Protein AF-A0A2G2FYM6-F1 (afdb_monomer_lite)

Sequence (67 aa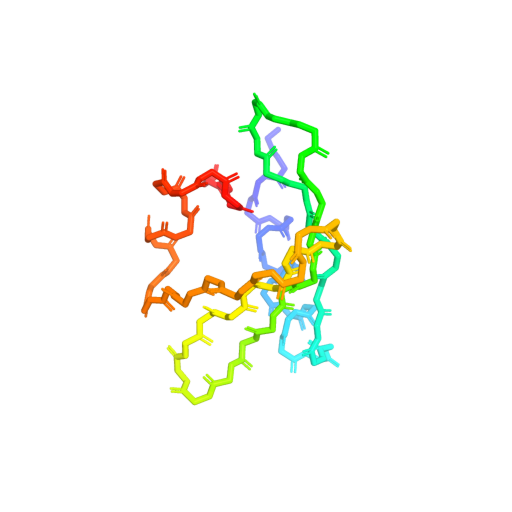):
MWTEVLQEETKEHFKNMSFAAMKQFGTDTFGIGVFRDGKYIITNRESKEQYIYESMDDLIKAKWAID

Secondary structure (DSSP, 8-state):
--HHHHHHHHHHHHHHSS-EEEE-TTS--EEEEEEETTEEEEEETTT--EEEESSHHHHHHTTS---

Structure (mmCIF, N/CA/C/O backbone):
data_AF-A0A2G2FYM6-F1
#
_entry.id   AF-A0A2G2FYM6-F1
#
loop_
_atom_site.group_PDB
_atom_site.id
_atom_site.type_symbol
_atom_site.label_atom_id
_atom_site.label_alt_id
_atom_site.label_comp_id
_atom_site.label_asym_id
_atom_site.label_entity_id
_atom_site.label_seq_id
_atom_site.pdbx_PDB_ins_code
_atom_site.Cartn_x
_atom_site.Cartn_y
_atom_site.Cartn_z
_atom_site.occupancy
_atom_site.B_iso_or_equiv
_atom_site.auth_seq_id
_atom_site.auth_comp_id
_atom_site.auth_asym_id
_atom_site.auth_atom_id
_atom_site.pdbx_PDB_model_num
ATOM 1 N N . MET A 1 1 ? -1.358 -1.811 -24.804 1.00 49.31 1 MET A N 1
ATOM 2 C CA . MET A 1 1 ? -2.379 -1.154 -23.969 1.00 49.31 1 MET A CA 1
ATOM 3 C C . MET A 1 1 ? -3.219 -2.289 -23.406 1.00 49.31 1 MET A C 1
ATOM 5 O O . MET A 1 1 ? -4.013 -2.853 -24.138 1.00 49.31 1 MET A O 1
ATOM 9 N N . TRP A 1 2 ? -2.867 -2.748 -22.204 1.00 51.81 2 TRP A N 1
ATOM 10 C CA . TRP A 1 2 ? -3.407 -3.954 -21.545 1.00 51.81 2 TRP A CA 1
ATOM 11 C C . TRP A 1 2 ? -4.012 -3.606 -20.171 1.00 51.81 2 TRP A C 1
ATOM 13 O O . TRP A 1 2 ? -4.203 -4.476 -19.334 1.00 51.81 2 TRP A O 1
ATOM 23 N N . THR A 1 3 ? -4.248 -2.318 -19.915 1.00 66.94 3 THR A N 1
ATOM 24 C CA . THR A 1 3 ? -4.488 -1.756 -18.580 1.00 66.94 3 THR A CA 1
ATOM 25 C C . THR A 1 3 ? -5.869 -2.101 -18.033 1.00 66.94 3 THR A C 1
ATOM 27 O O . THR A 1 3 ? -5.953 -2.552 -16.901 1.00 66.94 3 THR A O 1
ATOM 30 N N . GLU A 1 4 ? -6.933 -2.009 -18.831 1.00 65.75 4 GLU A N 1
ATOM 31 C CA . GLU A 1 4 ? -8.298 -2.292 -18.351 1.00 65.75 4 GLU A CA 1
ATOM 32 C C . GLU A 1 4 ? -8.510 -3.769 -17.976 1.00 65.75 4 GLU A C 1
ATOM 34 O O . GLU A 1 4 ? -9.116 -4.066 -16.950 1.00 65.75 4 GLU A O 1
ATOM 39 N N . VAL A 1 5 ? -7.957 -4.704 -18.759 1.00 70.69 5 VAL A N 1
ATOM 40 C CA . VAL A 1 5 ? -8.056 -6.148 -18.471 1.00 70.69 5 VAL A CA 1
ATOM 41 C C . VAL A 1 5 ? -7.270 -6.502 -17.208 1.00 70.69 5 VAL A C 1
ATOM 43 O O . VAL A 1 5 ? -7.800 -7.169 -16.327 1.00 70.69 5 VAL A O 1
ATOM 46 N N . LEU A 1 6 ? -6.044 -5.986 -17.071 1.00 58.94 6 LEU A N 1
ATOM 47 C CA . LEU A 1 6 ? -5.234 -6.170 -15.862 1.00 58.94 6 LEU A CA 1
ATOM 48 C C . LEU A 1 6 ? -5.886 -5.542 -14.623 1.00 58.94 6 LEU A C 1
ATOM 50 O O . LEU A 1 6 ? -5.783 -6.104 -13.532 1.00 58.94 6 LEU A O 1
ATOM 54 N N . GLN A 1 7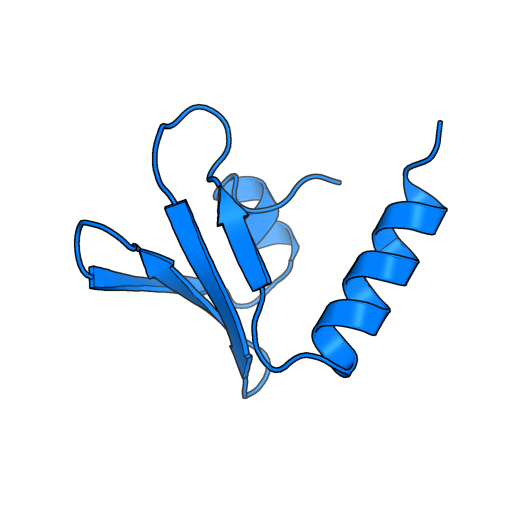 ? -6.561 -4.399 -14.765 1.00 62.50 7 GLN A N 1
ATOM 55 C CA . GLN A 1 7 ? -7.295 -3.759 -13.673 1.00 62.50 7 GLN A CA 1
ATOM 56 C C . GLN A 1 7 ? -8.492 -4.601 -13.222 1.00 62.50 7 GLN A C 1
ATOM 58 O O . GLN A 1 7 ? -8.673 -4.791 -12.020 1.00 62.50 7 GLN A O 1
ATOM 63 N N . GLU A 1 8 ? -9.303 -5.109 -14.152 1.00 70.38 8 GLU A N 1
ATOM 64 C CA . GLU A 1 8 ? -10.446 -5.967 -13.818 1.00 70.38 8 GLU A CA 1
ATOM 65 C C . GLU A 1 8 ? -9.993 -7.299 -13.211 1.00 70.38 8 GLU A C 1
ATOM 67 O O . GLU A 1 8 ? -10.512 -7.697 -12.169 1.00 70.38 8 GLU A O 1
ATOM 72 N N . G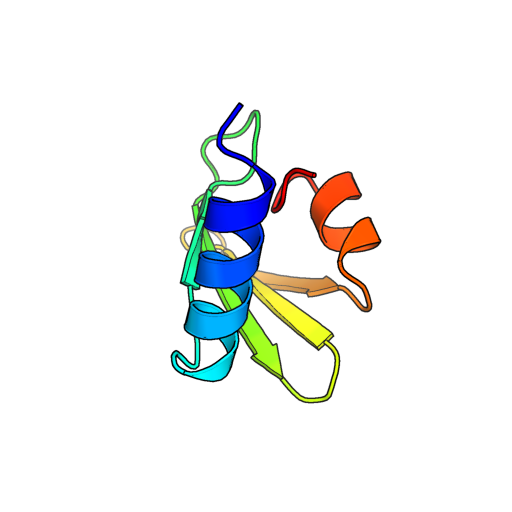LU A 1 9 ? -8.948 -7.927 -13.759 1.00 66.12 9 GLU A N 1
ATOM 73 C CA . GLU A 1 9 ? -8.347 -9.129 -13.172 1.00 66.12 9 GLU A CA 1
ATOM 74 C C . GLU A 1 9 ? -7.810 -8.856 -11.765 1.00 66.12 9 GLU A C 1
ATOM 76 O O . GLU A 1 9 ? -8.057 -9.638 -10.854 1.00 66.12 9 GLU A O 1
ATOM 81 N N . THR A 1 10 ? -7.146 -7.718 -11.542 1.00 58.78 10 THR A N 1
ATOM 82 C CA . THR A 1 10 ? -6.656 -7.320 -10.214 1.00 58.78 10 THR A CA 1
ATOM 83 C C . THR A 1 10 ? -7.814 -7.105 -9.237 1.00 58.78 10 THR A C 1
ATOM 85 O O . THR A 1 10 ? -7.759 -7.594 -8.107 1.00 58.78 10 THR A O 1
ATOM 88 N N . LYS A 1 11 ? -8.897 -6.435 -9.658 1.00 62.91 11 LYS A N 1
ATOM 89 C CA . LYS A 1 11 ? -10.108 -6.241 -8.840 1.00 62.91 11 LYS A CA 1
ATOM 90 C C . LYS A 1 11 ? -10.778 -7.570 -8.488 1.00 62.91 11 LYS A C 1
ATOM 92 O O . LYS A 1 11 ? -11.163 -7.762 -7.334 1.00 62.91 11 LYS A O 1
ATOM 97 N N . GLU A 1 12 ? -10.922 -8.488 -9.445 1.00 62.84 12 GLU A N 1
ATOM 98 C CA . GLU A 1 12 ? -11.461 -9.828 -9.187 1.00 62.84 12 GLU A CA 1
ATOM 99 C C . GLU A 1 12 ? -10.539 -10.656 -8.287 1.00 62.84 12 GLU A C 1
ATOM 101 O O . GLU A 1 12 ? -11.017 -11.359 -7.394 1.00 62.84 12 GLU A O 1
ATOM 106 N N . HIS A 1 13 ? -9.221 -10.529 -8.454 1.00 59.09 13 HIS A N 1
ATOM 107 C CA . HIS A 1 13 ? -8.245 -11.190 -7.597 1.00 59.09 13 HIS A CA 1
ATOM 108 C C . HIS A 1 13 ? -8.336 -10.676 -6.161 1.00 59.09 13 HIS A C 1
ATOM 110 O O . HIS A 1 13 ? -8.382 -11.484 -5.248 1.00 59.09 13 HIS A O 1
ATOM 116 N N . PHE A 1 14 ? -8.474 -9.368 -5.933 1.00 55.44 14 PHE A N 1
ATOM 117 C CA . PHE A 1 14 ? -8.699 -8.817 -4.589 1.00 55.44 14 PHE A CA 1
ATOM 118 C C . PHE A 1 14 ? -10.070 -9.175 -3.998 1.00 55.44 14 PHE A C 1
ATOM 120 O O . PHE A 1 14 ? -10.196 -9.281 -2.779 1.00 55.44 14 PHE A O 1
ATOM 127 N N . LYS A 1 15 ? -11.105 -9.378 -4.825 1.00 60.25 15 LYS A N 1
ATOM 128 C CA . LYS A 1 15 ? -12.406 -9.884 -4.348 1.00 60.25 15 LYS A CA 1
ATOM 129 C C . LYS A 1 15 ? -12.322 -11.333 -3.860 1.00 60.25 15 LYS A C 1
ATOM 131 O O . LYS A 1 15 ? -13.041 -11.688 -2.930 1.00 60.25 15 LYS A O 1
ATOM 136 N N . ASN A 1 16 ? -11.466 -12.148 -4.478 1.00 58.22 16 ASN A N 1
ATOM 137 C CA . ASN A 1 16 ? -11.380 -13.591 -4.229 1.00 58.22 16 ASN A CA 1
ATOM 138 C C . ASN A 1 16 ? -10.132 -14.021 -3.432 1.00 58.22 16 ASN A C 1
ATOM 140 O O . ASN A 1 16 ? -10.076 -15.149 -2.943 1.00 58.22 16 ASN A O 1
ATOM 144 N N . MET A 1 17 ? -9.147 -13.138 -3.259 1.00 56.53 17 MET A N 1
ATOM 145 C CA . MET A 1 17 ? -7.974 -13.319 -2.410 1.00 56.53 17 MET A CA 1
ATOM 146 C C . MET A 1 17 ? -7.956 -12.250 -1.329 1.00 56.53 17 MET A C 1
ATOM 148 O O . MET A 1 17 ? -7.890 -11.056 -1.600 1.00 56.53 17 MET A O 1
ATOM 152 N N . SER A 1 18 ? -7.932 -12.695 -0.075 1.00 66.81 18 SER A N 1
ATOM 153 C CA . SER A 1 18 ? -7.923 -11.824 1.103 1.00 66.81 18 SER A CA 1
ATOM 154 C C . SER A 1 18 ? -6.676 -10.935 1.217 1.00 66.81 18 SER A C 1
ATOM 156 O O . SER A 1 18 ? -6.589 -10.158 2.166 1.00 66.81 18 SER A O 1
ATOM 158 N N . PHE A 1 19 ? -5.694 -11.079 0.315 1.00 78.12 19 PHE A N 1
ATOM 159 C CA . PHE A 1 19 ? -4.455 -10.310 0.291 1.00 78.12 19 PHE A CA 1
ATOM 160 C C . PHE A 1 19 ? -3.751 -10.329 -1.080 1.00 78.12 19 PHE A C 1
ATOM 162 O O . PHE A 1 19 ? -3.903 -11.276 -1.847 1.00 78.12 19 PHE A O 1
ATOM 169 N N . ALA A 1 20 ? -2.902 -9.333 -1.341 1.00 84.06 20 ALA A N 1
ATOM 170 C CA . ALA A 1 20 ? -1.971 -9.285 -2.468 1.00 84.06 20 ALA A CA 1
ATOM 171 C C . ALA A 1 20 ? -0.556 -8.941 -1.993 1.00 84.06 20 ALA A C 1
ATOM 173 O O . ALA A 1 20 ? -0.372 -8.101 -1.113 1.00 84.06 20 ALA A O 1
ATOM 174 N N . ALA A 1 21 ? 0.461 -9.557 -2.595 1.00 87.25 21 ALA A N 1
ATOM 175 C CA . ALA A 1 21 ? 1.837 -9.094 -2.450 1.00 87.25 21 ALA A CA 1
ATOM 176 C C . ALA A 1 21 ? 2.050 -7.859 -3.338 1.00 87.25 21 ALA A C 1
ATOM 178 O O . ALA A 1 21 ? 1.670 -7.861 -4.506 1.00 87.25 21 ALA A O 1
ATOM 179 N N . MET A 1 22 ? 2.650 -6.807 -2.789 1.00 89.06 22 MET A N 1
ATOM 180 C CA . MET A 1 22 ? 2.777 -5.506 -3.445 1.00 89.06 22 MET A CA 1
ATOM 181 C C . MET A 1 22 ? 4.199 -4.962 -3.293 1.00 89.06 22 MET A C 1
ATOM 183 O O . MET A 1 22 ? 4.839 -5.158 -2.257 1.00 89.06 22 MET A O 1
ATOM 187 N N . LYS A 1 23 ? 4.686 -4.250 -4.312 1.00 92.38 23 LYS A N 1
ATOM 188 C CA . LYS A 1 23 ? 5.913 -3.445 -4.255 1.00 92.38 23 LYS A CA 1
ATOM 189 C C . LYS A 1 23 ? 5.526 -1.976 -4.388 1.00 92.38 23 LYS A C 1
ATOM 191 O O . LYS A 1 23 ? 4.761 -1.639 -5.286 1.00 92.38 23 LYS A O 1
ATOM 196 N N . GLN A 1 24 ? 6.063 -1.110 -3.537 1.00 93.75 24 GLN A N 1
ATOM 197 C CA . GLN A 1 24 ? 5.867 0.328 -3.689 1.00 93.75 24 GLN A CA 1
ATOM 198 C C . GLN A 1 24 ? 6.747 0.863 -4.833 1.00 93.75 24 GLN A C 1
ATOM 200 O O . GLN A 1 24 ? 7.940 0.564 -4.921 1.00 93.75 24 GLN A O 1
ATOM 205 N N . PHE A 1 25 ? 6.171 1.656 -5.736 1.00 90.50 25 PHE A N 1
ATOM 206 C CA . PHE A 1 25 ? 6.889 2.177 -6.896 1.00 90.50 25 PHE A CA 1
ATOM 207 C C . PHE A 1 25 ? 7.939 3.217 -6.500 1.00 90.50 25 PHE A C 1
ATOM 209 O O . PHE A 1 25 ? 7.685 4.148 -5.733 1.00 90.50 25 PHE A O 1
ATOM 216 N N . GLY A 1 26 ? 9.127 3.083 -7.094 1.00 90.81 26 GLY A N 1
ATOM 217 C CA . GLY A 1 26 ? 10.268 3.963 -6.837 1.00 90.81 26 GLY A CA 1
ATOM 218 C C . GLY A 1 26 ? 10.999 3.684 -5.521 1.00 90.81 26 GLY A C 1
ATOM 219 O O . GLY A 1 26 ? 11.865 4.471 -5.153 1.00 90.81 26 GLY A O 1
ATOM 220 N N . THR A 1 27 ? 10.672 2.592 -4.826 1.00 90.50 27 THR A N 1
ATOM 221 C CA . THR A 1 27 ? 11.375 2.135 -3.619 1.00 90.50 27 THR A CA 1
ATOM 222 C C . THR A 1 27 ? 11.680 0.636 -3.718 1.00 90.50 27 THR A C 1
ATOM 224 O O . THR A 1 27 ? 11.269 -0.026 -4.674 1.00 90.50 27 THR A O 1
ATOM 227 N N . ASP A 1 28 ? 12.397 0.091 -2.734 1.00 90.69 28 ASP A N 1
ATOM 228 C CA . ASP A 1 28 ? 12.583 -1.359 -2.559 1.00 90.69 28 ASP A CA 1
ATOM 229 C C . ASP A 1 28 ? 11.627 -1.949 -1.513 1.00 90.69 28 ASP A C 1
ATOM 231 O O . ASP A 1 28 ? 11.779 -3.088 -1.074 1.00 90.69 28 ASP A O 1
ATOM 235 N N . THR A 1 29 ? 10.597 -1.190 -1.137 1.00 92.62 29 THR A N 1
ATOM 236 C CA . THR A 1 29 ? 9.623 -1.609 -0.138 1.00 92.62 29 THR A CA 1
ATOM 237 C C . THR A 1 29 ? 8.665 -2.645 -0.714 1.00 92.62 29 THR A C 1
ATOM 239 O O . THR A 1 29 ? 7.971 -2.400 -1.704 1.00 92.62 29 THR A O 1
ATOM 242 N N . PHE A 1 30 ? 8.565 -3.783 -0.029 1.00 94.06 30 PHE A N 1
ATOM 243 C CA . PHE A 1 30 ? 7.561 -4.810 -0.290 1.00 94.06 30 PHE A CA 1
ATOM 244 C C . PHE A 1 30 ? 6.571 -4.892 0.861 1.00 94.06 30 PHE A C 1
ATOM 246 O O . PHE A 1 30 ? 6.934 -4.731 2.026 1.00 94.06 30 PHE A O 1
ATOM 253 N N . GLY A 1 31 ? 5.322 -5.197 0.542 1.00 92.38 31 GLY A N 1
ATOM 254 C CA . GLY A 1 31 ? 4.276 -5.374 1.531 1.00 92.38 31 GLY A CA 1
ATOM 255 C C . GLY A 1 31 ? 3.227 -6.383 1.106 1.00 92.38 31 GLY A C 1
ATOM 256 O O . GLY A 1 31 ? 3.218 -6.875 -0.021 1.00 92.38 31 GLY A O 1
ATOM 257 N N . ILE A 1 32 ? 2.348 -6.694 2.048 1.00 91.62 32 ILE A N 1
ATOM 258 C CA . ILE A 1 32 ? 1.118 -7.436 1.790 1.00 91.62 32 ILE A CA 1
ATOM 259 C C . ILE A 1 32 ? -0.039 -6.465 1.995 1.00 91.62 32 ILE A C 1
ATOM 261 O O . ILE A 1 32 ? -0.169 -5.891 3.077 1.00 91.62 32 ILE A O 1
ATOM 265 N N . GLY A 1 33 ? -0.838 -6.262 0.952 1.00 91.88 33 GLY A N 1
ATOM 266 C CA . GLY A 1 33 ? -2.042 -5.444 0.968 1.00 91.88 33 GLY A CA 1
ATOM 267 C C . GLY A 1 33 ? -3.285 -6.297 1.164 1.00 91.88 33 GLY A C 1
ATOM 268 O O . GLY A 1 33 ? -3.410 -7.346 0.541 1.00 91.88 33 GLY A O 1
ATOM 269 N N . VAL A 1 34 ? -4.214 -5.850 2.000 1.00 90.00 34 VAL A N 1
ATOM 270 C CA . VAL A 1 34 ? -5.539 -6.455 2.183 1.00 90.00 34 VAL A CA 1
ATOM 271 C C . VAL A 1 34 ? -6.608 -5.379 2.056 1.00 90.00 34 VAL A C 1
ATOM 273 O O . VAL A 1 34 ? -6.385 -4.243 2.472 1.00 90.00 34 VAL A O 1
ATOM 276 N N . PHE A 1 35 ? -7.773 -5.727 1.515 1.00 88.25 35 PHE A N 1
ATOM 277 C CA . PHE A 1 35 ? -8.946 -4.858 1.559 1.00 88.25 35 PHE A CA 1
ATOM 278 C C . PHE A 1 35 ? -9.910 -5.375 2.624 1.00 88.25 35 PHE A C 1
ATOM 280 O O . PHE A 1 35 ? -10.382 -6.510 2.552 1.00 88.25 35 PHE A O 1
ATOM 287 N N . ARG A 1 36 ? -10.171 -4.560 3.644 1.00 83.88 36 ARG A N 1
ATOM 288 C CA . ARG A 1 36 ? -11.004 -4.932 4.786 1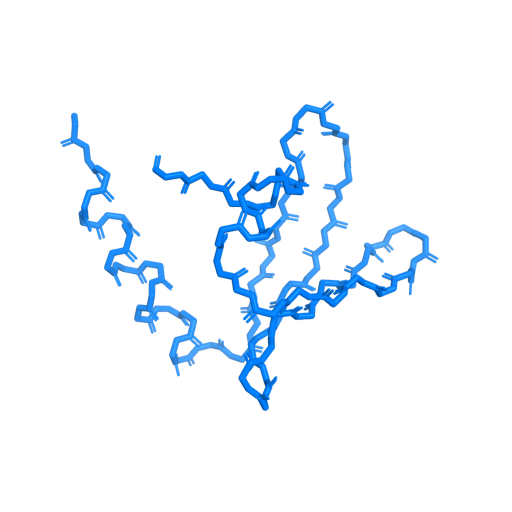.00 83.88 36 ARG A CA 1
ATOM 289 C C . ARG A 1 36 ? -11.770 -3.716 5.288 1.00 83.88 36 ARG A C 1
ATOM 291 O O . ARG A 1 36 ? -11.197 -2.642 5.424 1.00 83.88 36 ARG A O 1
ATOM 298 N N . ASP A 1 37 ? -13.057 -3.900 5.580 1.00 87.12 37 ASP A N 1
ATOM 299 C CA . ASP A 1 37 ? -13.924 -2.865 6.161 1.00 87.12 37 ASP A CA 1
ATOM 300 C C . ASP A 1 37 ? -13.923 -1.550 5.347 1.00 87.12 37 ASP A C 1
ATOM 302 O O . ASP A 1 37 ? -13.951 -0.452 5.900 1.00 87.12 37 ASP A O 1
ATOM 306 N N . GLY A 1 38 ? -13.853 -1.662 4.013 1.00 86.44 38 GLY A N 1
ATOM 307 C CA . GLY A 1 38 ? -13.822 -0.515 3.100 1.00 86.44 38 GLY A CA 1
ATOM 308 C C . GLY A 1 38 ? -12.459 0.169 2.961 1.00 86.44 38 GLY A C 1
ATOM 309 O O . GLY A 1 38 ? -12.371 1.189 2.287 1.00 86.44 38 GLY A O 1
ATOM 310 N N . LYS A 1 39 ? -11.403 -0.367 3.582 1.00 91.31 39 LYS A N 1
ATOM 311 C CA . LYS A 1 39 ? -10.065 0.236 3.628 1.00 91.31 39 LYS A CA 1
ATOM 312 C C . LYS A 1 39 ? -9.012 -0.701 3.057 1.00 91.31 39 LYS A C 1
ATOM 314 O O . LYS A 1 39 ? -9.103 -1.920 3.203 1.00 91.31 39 LYS A O 1
ATOM 319 N N . TYR A 1 40 ? -7.975 -0.124 2.465 1.00 91.69 40 TYR A N 1
ATOM 320 C CA . TYR A 1 40 ? -6.781 -0.846 2.042 1.00 91.69 40 TYR A CA 1
ATOM 321 C C . TYR A 1 40 ? -5.735 -0.770 3.147 1.00 91.69 40 TYR A C 1
ATOM 323 O O . TYR A 1 40 ? -5.346 0.316 3.567 1.00 91.69 40 TYR A O 1
ATOM 331 N N . ILE A 1 41 ? -5.276 -1.920 3.623 1.00 93.69 41 ILE A N 1
ATOM 332 C CA . ILE A 1 41 ? -4.284 -2.025 4.689 1.00 93.69 41 ILE A CA 1
ATOM 333 C C . ILE A 1 41 ? -3.050 -2.700 4.105 1.00 93.69 41 ILE A C 1
ATOM 335 O O . ILE A 1 41 ? -3.130 -3.840 3.655 1.00 93.69 41 ILE A O 1
ATOM 339 N N . ILE A 1 42 ? -1.909 -2.018 4.122 1.00 94.00 42 ILE A N 1
ATOM 340 C CA . ILE A 1 42 ? -0.632 -2.541 3.634 1.00 94.00 42 ILE A CA 1
ATOM 341 C C . ILE A 1 42 ? 0.301 -2.742 4.812 1.00 94.00 42 ILE A C 1
ATOM 343 O O . ILE A 1 42 ? 0.626 -1.793 5.515 1.00 94.00 42 ILE A O 1
ATOM 347 N N . THR A 1 43 ? 0.770 -3.971 5.002 1.00 94.12 43 THR A N 1
ATOM 348 C CA . THR A 1 43 ? 1.816 -4.278 5.981 1.00 94.12 43 THR A CA 1
ATOM 349 C C . THR A 1 43 ? 3.163 -4.350 5.280 1.00 94.12 43 THR A C 1
ATOM 351 O O . THR A 1 43 ? 3.365 -5.203 4.414 1.00 94.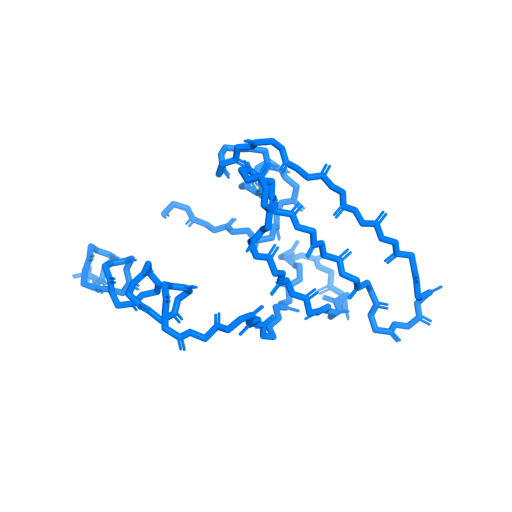12 43 THR A O 1
ATOM 354 N N . ASN A 1 44 ? 4.091 -3.478 5.666 1.00 92.50 44 ASN A N 1
ATOM 355 C CA . ASN A 1 44 ? 5.468 -3.486 5.190 1.00 92.50 44 ASN A CA 1
ATOM 356 C C . ASN A 1 44 ? 6.184 -4.759 5.665 1.00 92.50 44 ASN A C 1
ATOM 358 O O . ASN A 1 44 ? 6.171 -5.105 6.849 1.00 92.50 44 ASN A O 1
ATOM 362 N N . ARG A 1 45 ? 6.827 -5.476 4.741 1.00 87.69 45 ARG A N 1
ATOM 363 C CA . ARG A 1 45 ? 7.517 -6.734 5.036 1.00 87.69 45 ARG A CA 1
ATOM 364 C C . ARG A 1 45 ? 8.706 -6.537 5.972 1.00 87.69 45 ARG A C 1
ATOM 366 O O . ARG A 1 45 ? 8.941 -7.420 6.798 1.00 87.69 45 ARG A O 1
ATOM 373 N N . GLU A 1 46 ? 9.446 -5.442 5.839 1.00 88.94 46 GLU A N 1
ATOM 374 C CA . GLU A 1 46 ? 10.676 -5.199 6.595 1.00 88.94 46 GLU A CA 1
ATOM 375 C C . GLU A 1 46 ? 10.388 -4.497 7.916 1.00 88.94 46 GLU A C 1
ATOM 377 O O . GLU A 1 46 ? 10.658 -5.062 8.974 1.00 88.94 46 GLU A O 1
ATOM 382 N N . SER A 1 47 ? 9.764 -3.316 7.864 1.00 91.38 47 SER A N 1
ATOM 383 C CA . SER A 1 47 ? 9.508 -2.515 9.068 1.00 91.38 47 SER A CA 1
ATOM 384 C C . SER A 1 47 ? 8.362 -3.052 9.927 1.00 91.38 47 SER A C 1
ATOM 386 O O . SER A 1 47 ? 8.253 -2.682 11.091 1.00 91.38 47 SER A O 1
ATOM 388 N N . LYS A 1 48 ? 7.505 -3.924 9.372 1.00 87.62 48 LYS A N 1
ATOM 389 C CA . LYS A 1 48 ? 6.244 -4.392 9.987 1.00 87.62 48 LYS A CA 1
ATOM 390 C C . LYS A 1 48 ? 5.224 -3.282 10.249 1.00 87.62 48 LYS A C 1
ATOM 392 O O . LYS A 1 48 ? 4.192 -3.541 10.865 1.00 87.62 48 LYS A O 1
ATOM 397 N N . GLU A 1 49 ? 5.480 -2.074 9.755 1.00 93.62 49 GLU A N 1
ATOM 398 C CA . GLU A 1 49 ? 4.534 -0.966 9.823 1.00 93.62 49 GLU A CA 1
ATOM 399 C C . GLU A 1 49 ? 3.305 -1.244 8.959 1.00 93.62 49 GLU A C 1
ATOM 401 O O . GLU A 1 49 ? 3.388 -1.908 7.921 1.00 93.62 49 GLU A O 1
ATOM 406 N N . GLN A 1 50 ? 2.166 -0.710 9.394 1.00 94.00 50 GLN A N 1
ATOM 407 C CA . GLN A 1 50 ? 0.912 -0.784 8.660 1.00 94.00 50 GLN A CA 1
ATOM 408 C C . GLN A 1 50 ? 0.526 0.596 8.145 1.00 94.00 50 GLN A C 1
ATOM 410 O O . GLN A 1 50 ? 0.488 1.566 8.900 1.00 94.00 50 GLN A O 1
ATOM 415 N N . TYR A 1 51 ? 0.189 0.656 6.864 1.00 94.62 51 TYR A N 1
ATOM 416 C CA . TYR A 1 51 ? -0.365 1.832 6.214 1.00 94.62 51 TYR A CA 1
ATOM 417 C C . TYR A 1 51 ? -1.827 1.563 5.872 1.00 94.62 51 TYR A C 1
ATOM 419 O O . TYR A 1 51 ? -2.154 0.496 5.356 1.00 94.62 51 TYR A O 1
ATOM 427 N N . ILE A 1 52 ? -2.703 2.518 6.175 1.00 95.50 52 ILE A N 1
ATOM 428 C CA . ILE A 1 52 ? -4.143 2.405 5.939 1.00 95.50 52 ILE A CA 1
ATOM 429 C C . ILE A 1 52 ? -4.549 3.506 4.967 1.00 95.50 52 ILE A C 1
ATOM 431 O O . ILE A 1 52 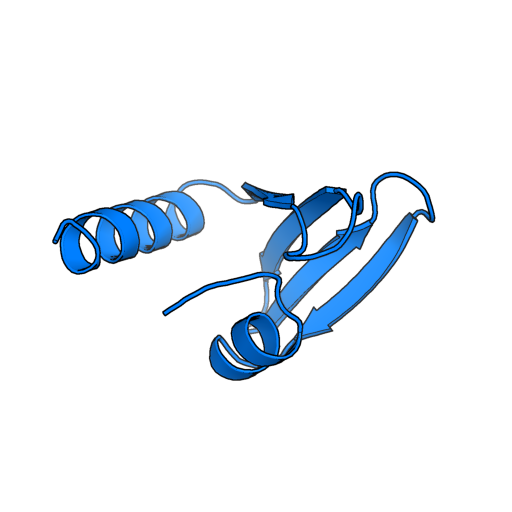? -4.244 4.675 5.194 1.00 95.50 52 ILE A O 1
ATOM 435 N N . TYR A 1 53 ? -5.252 3.119 3.911 1.00 95.19 53 TYR A N 1
ATOM 436 C CA . TYR A 1 53 ? -5.730 4.003 2.857 1.00 95.19 53 TYR A CA 1
ATOM 437 C C . TYR A 1 53 ? -7.237 3.821 2.682 1.00 95.19 53 TYR A C 1
ATOM 439 O O . TYR A 1 53 ? -7.744 2.697 2.735 1.00 95.19 53 TYR A O 1
ATOM 447 N N . GLU A 1 54 ? -7.964 4.921 2.496 1.00 95.00 54 GLU A N 1
ATOM 448 C CA . GLU A 1 54 ? -9.432 4.899 2.427 1.00 95.00 54 GLU A CA 1
ATOM 449 C C . GLU A 1 54 ? -9.955 4.748 0.996 1.00 95.00 54 GLU A C 1
ATOM 451 O O . GLU A 1 54 ? -11.098 4.348 0.792 1.00 95.00 54 GLU A O 1
ATOM 456 N N . SER A 1 55 ? -9.116 5.018 -0.004 1.00 93.00 55 SER A N 1
ATOM 457 C CA . SER A 1 55 ? -9.492 4.944 -1.413 1.00 93.00 55 SER A CA 1
ATOM 458 C C . SER A 1 55 ? -8.366 4.404 -2.300 1.00 93.00 55 SER A C 1
ATOM 460 O O . SER A 1 55 ? -7.198 4.366 -1.908 1.00 93.00 55 SER A O 1
ATOM 462 N N . MET A 1 56 ? -8.719 3.995 -3.525 1.00 90.06 56 MET A N 1
ATOM 463 C CA . MET A 1 56 ? -7.734 3.606 -4.543 1.00 90.06 56 MET A CA 1
ATOM 464 C C . MET A 1 56 ? -6.837 4.790 -4.937 1.00 90.06 56 MET A C 1
ATOM 466 O O . MET A 1 56 ? -5.631 4.624 -5.100 1.00 90.06 56 MET A O 1
ATOM 470 N N . ASP A 1 57 ? -7.394 6.001 -5.006 1.00 94.81 57 ASP A N 1
ATOM 471 C CA . ASP A 1 57 ? -6.629 7.217 -5.301 1.00 94.81 57 ASP A CA 1
ATOM 472 C C . ASP A 1 57 ? -5.524 7.462 -4.266 1.00 94.81 57 ASP A C 1
ATOM 474 O O . ASP A 1 57 ? -4.430 7.916 -4.610 1.00 94.81 57 ASP A O 1
ATOM 478 N N . ASP A 1 58 ? -5.778 7.132 -2.998 1.00 95.50 58 ASP A N 1
ATOM 479 C CA . ASP A 1 58 ? -4.773 7.243 -1.940 1.00 95.50 58 ASP A CA 1
ATOM 480 C C . ASP A 1 58 ? -3.641 6.226 -2.123 1.00 95.50 58 ASP A C 1
ATOM 482 O O . ASP A 1 58 ? -2.474 6.571 -1.924 1.00 95.50 58 ASP A O 1
ATOM 486 N N . LEU A 1 59 ? -3.949 5.003 -2.571 1.00 93.06 59 LEU A N 1
ATOM 487 C CA . LEU A 1 59 ? -2.938 4.001 -2.927 1.00 93.06 59 LEU A CA 1
ATOM 488 C C . LEU A 1 59 ? -2.078 4.450 -4.111 1.00 93.06 59 LEU A C 1
ATOM 490 O O . LEU A 1 59 ? -0.859 4.263 -4.080 1.00 93.06 59 LEU A O 1
ATOM 494 N N . ILE A 1 60 ? -2.691 5.050 -5.135 1.00 92.38 60 ILE A N 1
ATOM 495 C CA . ILE A 1 60 ? -1.980 5.579 -6.306 1.00 92.38 60 ILE A CA 1
ATOM 496 C C . ILE A 1 60 ? -1.042 6.712 -5.877 1.00 92.38 60 ILE A C 1
ATOM 498 O O . ILE A 1 60 ? 0.153 6.682 -6.179 1.00 92.38 60 ILE A O 1
ATOM 502 N N . LYS A 1 61 ? -1.534 7.671 -5.080 1.00 94.88 61 LYS A N 1
ATOM 503 C CA . LYS A 1 61 ? -0.706 8.754 -4.513 1.00 94.88 61 LYS A CA 1
ATOM 504 C C . LYS A 1 61 ? 0.438 8.215 -3.653 1.00 94.88 61 LYS A C 1
ATOM 506 O O . LYS A 1 61 ? 1.553 8.731 -3.720 1.00 94.88 61 LYS A O 1
ATOM 511 N N . ALA A 1 62 ? 0.181 7.162 -2.877 1.00 93.81 62 ALA A N 1
ATOM 512 C CA . ALA A 1 62 ? 1.175 6.485 -2.049 1.00 93.81 62 ALA A CA 1
ATOM 513 C C . ALA A 1 62 ? 2.100 5.537 -2.833 1.00 93.81 62 ALA A C 1
ATOM 515 O O . ALA A 1 62 ? 2.996 4.930 -2.236 1.00 93.81 62 ALA A O 1
ATOM 516 N N . LYS A 1 63 ? 1.918 5.439 -4.159 1.00 94.69 63 LYS A N 1
ATOM 517 C CA . LYS A 1 63 ? 2.708 4.610 -5.073 1.00 94.69 63 LYS A CA 1
ATOM 518 C C . LYS A 1 63 ? 2.635 3.118 -4.757 1.00 94.69 63 LYS A C 1
ATOM 520 O O . LYS A 1 63 ? 3.597 2.392 -4.980 1.00 94.69 63 LYS A O 1
ATOM 525 N N . TRP A 1 64 ? 1.510 2.654 -4.236 1.00 91.62 64 TRP A N 1
ATOM 526 C CA . TRP A 1 64 ? 1.227 1.229 -4.061 1.00 91.62 64 TRP A CA 1
ATOM 527 C C . TRP A 1 64 ? 0.373 0.663 -5.197 1.00 91.62 64 TRP A C 1
ATOM 529 O O . TRP A 1 64 ? 0.385 -0.542 -5.423 1.00 91.62 64 TRP A O 1
ATOM 539 N N . ALA A 1 65 ? -0.314 1.528 -5.940 1.00 88.75 65 ALA A N 1
ATOM 540 C CA . ALA A 1 65 ? -1.061 1.188 -7.143 1.00 88.75 65 ALA A CA 1
ATOM 541 C C . ALA A 1 65 ? -0.689 2.140 -8.291 1.00 88.75 65 ALA A C 1
ATOM 543 O O . ALA A 1 65 ? -0.100 3.200 -8.068 1.00 88.75 65 ALA A O 1
ATOM 544 N N . ILE A 1 66 ? -1.027 1.740 -9.512 1.00 83.50 66 ILE A N 1
ATOM 545 C CA . ILE A 1 66 ? -0.991 2.573 -10.716 1.00 83.50 66 ILE A CA 1
ATOM 546 C C . ILE A 1 66 ? -2.384 2.559 -11.340 1.00 83.50 66 ILE A C 1
ATOM 548 O O . ILE A 1 66 ? -3.096 1.563 -11.200 1.00 83.50 66 ILE A O 1
ATOM 552 N N . ASP A 1 67 ? -2.739 3.666 -11.985 1.00 74.75 67 ASP A N 1
ATOM 553 C CA . ASP A 1 67 ? -3.870 3.738 -12.914 1.00 74.75 67 ASP A CA 1
ATOM 554 C C . ASP A 1 67 ? -3.488 3.039 -14.230 1.00 74.75 67 ASP A C 1
ATOM 556 O O . ASP A 1 67 ? -2.394 3.337 -14.768 1.00 74.75 67 ASP A O 1
#

pLDDT: mean 82.84, std 13.89, range [49.31, 95.5]

Radius of gyration: 11.68 Å; chains: 1; bounding box: 26×22×34 Å

Foldseek 3Di:
DCPVVVVVVVVVCLVVDQWDWWDAPPDRWIWIWGQDPQWIWTQTPPVRDIDIGNDPVRCVVRRRDPD